Protein AF-A0A3D2J0V9-F1 (afdb_monomer_lite)

pLDDT: mean 83.04, std 17.43, range [39.59, 98.69]

Secondary structure (DSSP, 8-state):
-HHHHHHHHHHHHHHHHHHHHTTS--------------------PPPPPPPP------PPPPPPP---SPPPP---S-EEEEETTTTEEEEEESTTS----GGGGHHHHHHHHHHHS-TTPEEE--HHHHHHHHHTT-------TT-EEEHHHHHHT-

Radius of gyration: 31.82 Å; chains: 1; bounding box: 40×73×89 Å

Sequence (158 aa):
MSRRIVGIAMIAFAIIIVITSALFAFPSLATNAEVSTGIISPTPTPFATPAPFMAQPTTPPTPVLTPQGTPPTITASSAYLLDDDTDNVLVNINGEQPLPMASTTKIMTALIAIQTADLNMLVTVHQDAINEVIDNGGSSALLVKGDQIRLQDLLYGL

Foldseek 3Di:
DPPVVVVVVVVVVVVVVVVVVVVPPDDDPPDPDPDDDDDDPDDDDPDDDPDPPPPDPPDPPDDDDEADDDDDDDPDQWDWDADPVPRDTRDGRCPVPDDDPPCVVLVVVLVCCVVPHDQQAWDFDAVVNVCVCVVVVHDDPPDDGGDTDGNVVVSVVD

Structure (mmCIF, N/CA/C/O backbone):
data_AF-A0A3D2J0V9-F1
#
_entry.id   AF-A0A3D2J0V9-F1
#
loop_
_atom_site.group_PDB
_atom_site.id
_atom_site.type_symbol
_atom_site.label_atom_id
_atom_site.label_alt_id
_atom_site.label_comp_id
_atom_site.label_asym_id
_atom_site.label_entity_id
_atom_site.label_seq_id
_atom_site.pdbx_PDB_ins_code
_atom_site.Cartn_x
_atom_site.Cartn_y
_atom_site.Cartn_z
_atom_site.occupancy
_atom_site.B_iso_or_equiv
_atom_site.auth_seq_id
_atom_site.auth_comp_id
_atom_site.auth_asym_id
_atom_site.auth_atom_id
_atom_site.pdbx_PDB_model_num
ATOM 1 N N . MET A 1 1 ? 1.698 -29.590 46.665 1.00 57.41 1 MET A N 1
ATOM 2 C CA . MET A 1 1 ? 2.153 -29.230 45.299 1.00 57.41 1 MET A CA 1
ATOM 3 C C . MET A 1 1 ? 1.812 -30.284 44.229 1.00 57.41 1 MET A C 1
ATOM 5 O O . MET A 1 1 ? 1.722 -29.940 43.061 1.00 57.41 1 MET A O 1
ATOM 9 N N . SER A 1 2 ? 1.589 -31.552 44.593 1.00 60.25 2 SER A N 1
ATOM 10 C CA . SER A 1 2 ? 1.547 -32.709 43.677 1.00 60.25 2 SER A CA 1
ATOM 11 C C . SER A 1 2 ? 0.273 -32.880 42.832 1.00 60.25 2 SER A C 1
ATOM 13 O O . SER A 1 2 ? 0.346 -33.416 41.735 1.00 60.25 2 SER A O 1
ATOM 15 N N . ARG A 1 3 ? -0.895 -32.388 43.270 1.00 67.19 3 ARG A N 1
ATOM 16 C CA . ARG A 1 3 ? -2.168 -32.571 42.532 1.00 67.19 3 ARG A CA 1
ATOM 17 C C . ARG A 1 3 ? -2.296 -31.723 41.259 1.00 67.19 3 ARG A C 1
ATOM 19 O O . ARG A 1 3 ? -2.908 -32.160 40.293 1.00 67.19 3 ARG A O 1
ATOM 26 N N . ARG A 1 4 ? -1.708 -30.522 41.246 1.00 70.50 4 ARG A N 1
ATOM 27 C CA . ARG A 1 4 ? -1.762 -29.602 40.093 1.00 70.50 4 ARG A CA 1
ATOM 28 C C . ARG A 1 4 ? -0.841 -30.045 38.954 1.00 70.50 4 ARG A C 1
ATOM 30 O O . ARG A 1 4 ? -1.207 -29.921 37.794 1.00 70.50 4 ARG A O 1
ATOM 37 N N . ILE A 1 5 ? 0.308 -30.626 39.296 1.00 73.88 5 ILE A N 1
ATOM 38 C CA . ILE A 1 5 ? 1.288 -31.144 38.332 1.00 73.88 5 ILE A CA 1
ATOM 39 C C . ILE A 1 5 ? 0.733 -32.382 37.614 1.00 73.88 5 ILE A C 1
ATOM 41 O O . ILE A 1 5 ? 0.844 -32.483 36.397 1.00 73.88 5 ILE A O 1
ATOM 45 N N . VAL A 1 6 ? 0.047 -33.271 38.344 1.00 75.44 6 VAL A N 1
ATOM 46 C CA . VAL A 1 6 ? -0.621 -34.445 37.755 1.00 75.44 6 VAL A CA 1
ATOM 47 C C . VAL A 1 6 ? -1.744 -34.028 36.797 1.00 75.44 6 VAL A C 1
ATOM 49 O O . VAL A 1 6 ? -1.868 -34.604 35.722 1.00 75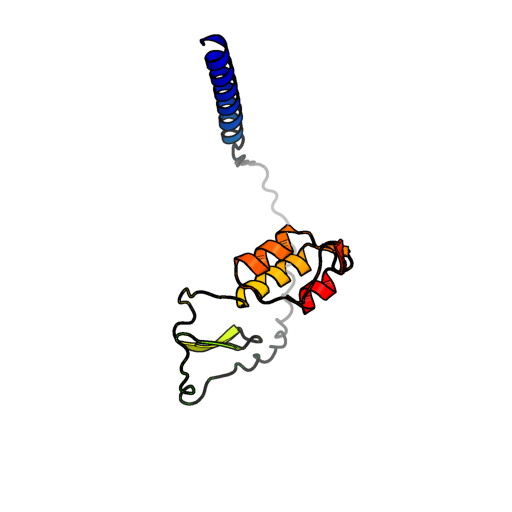.44 6 VAL A O 1
ATOM 52 N N . GLY A 1 7 ? -2.517 -32.987 37.133 1.00 78.81 7 GLY A N 1
ATOM 53 C CA . GLY A 1 7 ? -3.567 -32.467 36.248 1.00 78.81 7 GLY A CA 1
ATOM 54 C C . GLY A 1 7 ? -3.027 -31.912 34.925 1.00 78.81 7 GLY A C 1
ATOM 55 O O . GLY A 1 7 ? -3.551 -32.235 33.864 1.00 78.81 7 GLY A O 1
ATOM 56 N N . ILE A 1 8 ? -1.942 -31.133 34.974 1.00 81.06 8 ILE A N 1
ATOM 57 C CA . ILE A 1 8 ? -1.310 -30.560 33.773 1.00 81.06 8 ILE A CA 1
ATOM 58 C C . ILE A 1 8 ? -0.686 -31.661 32.901 1.00 81.06 8 ILE A C 1
ATOM 60 O O . ILE A 1 8 ? -0.835 -31.629 31.681 1.00 81.06 8 ILE A O 1
ATOM 64 N N . ALA A 1 9 ? -0.054 -32.668 33.512 1.00 80.38 9 ALA A N 1
ATOM 65 C CA . ALA A 1 9 ? 0.528 -33.796 32.786 1.00 80.38 9 ALA A CA 1
ATOM 66 C C . ALA A 1 9 ? -0.532 -34.628 32.038 1.00 80.38 9 ALA A C 1
ATOM 68 O O . ALA A 1 9 ? -0.312 -35.012 30.891 1.00 80.38 9 ALA A O 1
ATOM 69 N N . MET A 1 10 ? -1.704 -34.852 32.645 1.00 82.12 10 MET A N 1
ATOM 70 C CA . MET A 1 10 ? -2.808 -35.576 32.001 1.00 82.12 10 MET A CA 1
ATOM 71 C C . MET A 1 10 ? -3.402 -34.804 30.816 1.00 82.12 10 MET A C 1
ATOM 73 O O . MET A 1 10 ? -3.716 -35.402 29.789 1.00 82.12 10 MET A O 1
ATOM 77 N N . ILE A 1 11 ? -3.515 -33.476 30.931 1.00 85.12 11 ILE A N 1
ATOM 78 C CA . ILE A 1 11 ? -4.005 -32.619 29.841 1.00 85.12 11 ILE A CA 1
ATOM 79 C C . ILE A 1 11 ? -3.005 -32.607 28.677 1.00 85.12 11 ILE A C 1
ATOM 81 O O . ILE A 1 11 ? -3.406 -32.776 27.528 1.00 85.12 11 ILE A O 1
ATOM 85 N N . ALA A 1 12 ? -1.705 -32.485 28.962 1.00 83.44 12 ALA A N 1
ATOM 86 C CA . ALA A 1 12 ? -0.668 -32.546 27.933 1.00 83.44 12 ALA A CA 1
ATOM 87 C C . ALA A 1 12 ? -0.663 -33.901 27.201 1.00 83.44 12 ALA A C 1
ATOM 89 O O . ALA A 1 12 ? -0.571 -33.942 25.976 1.00 83.44 12 ALA A O 1
ATOM 90 N N . PHE A 1 13 ? -0.839 -35.007 27.932 1.00 85.50 13 PHE A N 1
ATOM 91 C CA . PHE A 1 13 ? -0.917 -36.346 27.347 1.00 85.50 13 PHE A CA 1
ATOM 92 C C . PHE A 1 13 ? -2.151 -36.528 26.447 1.00 85.50 13 PHE A C 1
ATOM 94 O O . PHE A 1 13 ? -2.042 -37.086 25.357 1.00 85.50 13 PHE A O 1
ATOM 101 N N . ALA A 1 14 ? -3.308 -35.991 26.848 1.00 82.75 14 ALA A N 1
ATOM 102 C CA . ALA A 1 14 ? -4.518 -36.014 26.025 1.00 82.75 14 ALA A CA 1
ATOM 103 C C . ALA A 1 14 ? -4.349 -35.218 24.718 1.00 82.75 14 ALA A C 1
ATOM 105 O O . ALA A 1 14 ? -4.755 -35.687 23.656 1.00 82.75 14 ALA A O 1
ATOM 106 N N . ILE A 1 15 ? -3.694 -34.053 24.771 1.00 83.06 15 ILE A N 1
ATOM 107 C CA . ILE A 1 15 ? -3.420 -33.228 23.584 1.00 83.06 15 ILE A CA 1
ATOM 108 C C . ILE A 1 15 ? -2.475 -33.958 22.615 1.00 83.06 15 ILE A C 1
ATOM 110 O O . ILE A 1 15 ? -2.709 -33.950 21.407 1.00 83.06 15 ILE A O 1
ATOM 114 N N . ILE A 1 16 ? -1.457 -34.657 23.127 1.00 80.88 16 ILE A N 1
ATOM 115 C CA . ILE A 1 16 ? -0.519 -35.441 22.303 1.00 80.88 16 ILE A CA 1
ATOM 116 C C . ILE A 1 16 ? -1.232 -36.602 21.584 1.00 80.88 16 ILE A C 1
ATOM 118 O O . ILE A 1 16 ? -0.969 -36.849 20.406 1.00 80.88 16 ILE A O 1
ATOM 122 N N . ILE A 1 17 ? -2.179 -37.283 22.240 1.00 79.38 17 ILE A N 1
ATOM 123 C CA . ILE A 1 17 ? -2.984 -38.353 21.616 1.00 79.38 17 ILE A CA 1
ATOM 124 C C . ILE A 1 17 ? -3.876 -37.804 20.490 1.00 79.38 17 ILE A C 1
ATOM 126 O O . ILE A 1 17 ? -3.989 -38.407 19.422 1.00 79.38 17 ILE A O 1
ATOM 130 N N . VAL A 1 18 ? -4.480 -36.630 20.687 1.00 76.94 18 VAL A N 1
ATOM 131 C CA . VAL A 1 18 ? -5.336 -36.007 19.665 1.00 76.94 18 VAL A CA 1
ATOM 132 C C . VAL A 1 18 ? -4.515 -35.579 18.442 1.00 76.94 18 VAL A C 1
ATOM 134 O O . VAL A 1 18 ? -4.915 -35.857 17.316 1.00 76.94 18 VAL A O 1
ATOM 137 N N . ILE A 1 19 ? -3.327 -35.000 18.638 1.00 71.69 19 ILE A N 1
ATOM 138 C CA . ILE A 1 19 ? -2.454 -34.572 17.530 1.00 71.69 19 ILE A CA 1
ATOM 139 C C . ILE A 1 19 ? -1.914 -35.776 16.739 1.00 71.69 19 ILE A C 1
ATOM 141 O O . ILE A 1 19 ? -1.832 -35.729 15.514 1.00 71.69 19 ILE A O 1
ATOM 145 N N . THR A 1 20 ? -1.585 -36.880 17.417 1.00 62.41 20 THR A N 1
ATOM 146 C CA . THR A 1 20 ? -1.048 -38.089 16.761 1.00 62.41 20 THR A CA 1
ATOM 147 C C . THR A 1 20 ? -2.099 -38.880 15.981 1.00 62.41 20 THR A C 1
ATOM 149 O O . THR A 1 20 ? -1.770 -39.468 14.952 1.00 62.41 20 THR A O 1
ATOM 152 N N . SER A 1 21 ? -3.368 -38.846 16.398 1.00 63.69 21 SER A N 1
ATOM 153 C CA . SER A 1 21 ? -4.464 -39.493 15.655 1.00 63.69 21 SER A CA 1
ATOM 154 C C . SER A 1 21 ? -4.851 -38.763 14.360 1.00 63.69 21 SER A C 1
ATOM 156 O O . SER A 1 21 ? -5.317 -39.405 13.421 1.00 63.69 21 SER A O 1
ATOM 158 N N . ALA A 1 22 ? -4.586 -37.455 14.255 1.00 58.12 22 ALA A N 1
ATOM 159 C CA . ALA A 1 22 ? -4.869 -36.671 13.050 1.00 58.12 22 ALA A CA 1
ATOM 160 C C . ALA A 1 22 ? -3.865 -36.896 11.898 1.00 58.12 22 ALA A C 1
ATOM 162 O O . ALA A 1 22 ? -4.170 -36.565 10.755 1.00 58.12 22 ALA A O 1
ATOM 163 N N . LEU A 1 23 ? -2.688 -37.481 12.163 1.00 56.81 23 LEU A N 1
ATOM 164 C CA . LEU A 1 23 ? -1.636 -37.679 11.153 1.00 56.81 23 LEU A CA 1
ATOM 165 C C . LEU A 1 23 ? -1.712 -39.027 10.407 1.00 56.81 23 LEU A C 1
ATOM 167 O O . LEU A 1 23 ? -0.992 -39.222 9.433 1.00 56.81 23 LEU A O 1
ATOM 171 N N . PHE A 1 24 ? -2.580 -39.951 10.837 1.00 53.41 24 PHE A N 1
ATOM 172 C CA . PHE A 1 24 ? -2.657 -41.322 10.301 1.00 53.41 24 PHE A CA 1
ATOM 173 C C . PHE A 1 24 ? -3.890 -41.609 9.422 1.00 53.41 24 PHE A C 1
ATOM 175 O O . PHE A 1 24 ? -4.092 -42.747 9.000 1.00 53.41 24 PHE A O 1
ATOM 182 N N . ALA A 1 25 ? -4.705 -40.600 9.102 1.00 48.66 25 ALA A N 1
ATOM 183 C CA . ALA A 1 25 ? -5.983 -40.775 8.407 1.00 48.66 25 ALA A CA 1
ATOM 184 C C . ALA A 1 25 ? -5.958 -40.367 6.920 1.00 48.66 25 ALA A C 1
ATOM 186 O O . ALA A 1 25 ? -6.874 -39.698 6.458 1.00 48.66 25 ALA A O 1
ATOM 187 N N . PHE A 1 26 ? -4.947 -40.788 6.153 1.00 55.19 26 PHE A N 1
ATOM 188 C CA . PHE A 1 26 ? -5.025 -40.778 4.683 1.00 55.19 26 PHE A CA 1
ATOM 189 C C . PHE A 1 26 ? -4.318 -41.999 4.070 1.00 55.19 26 PHE A C 1
ATOM 191 O O . PHE A 1 26 ? -3.163 -41.898 3.658 1.00 55.19 26 PHE A O 1
ATOM 198 N N . PRO A 1 27 ? -4.974 -43.168 3.964 1.00 49.53 27 PRO A N 1
ATOM 199 C CA . PRO A 1 27 ? -4.548 -44.180 3.013 1.00 49.53 27 PRO A CA 1
ATOM 200 C C . PRO A 1 27 ? -5.020 -43.774 1.610 1.00 49.53 27 PRO A C 1
ATOM 202 O O . PRO A 1 27 ? -6.214 -43.626 1.346 1.00 49.53 27 PRO A O 1
ATOM 205 N N . SER A 1 28 ? -4.059 -43.578 0.709 1.00 53.97 28 SER A N 1
ATOM 206 C CA . SER A 1 28 ? -4.272 -43.405 -0.724 1.00 53.97 28 SER A CA 1
ATOM 207 C C . SER A 1 28 ? -4.932 -44.653 -1.314 1.00 53.97 28 SER A C 1
ATOM 209 O O . SER A 1 28 ? -4.327 -45.719 -1.417 1.00 53.97 28 SER A O 1
ATOM 211 N N . LEU A 1 29 ? -6.192 -44.525 -1.730 1.00 45.56 29 LEU A N 1
ATOM 212 C CA . LEU A 1 29 ? -6.920 -45.592 -2.407 1.00 45.56 29 LEU A CA 1
ATOM 213 C C . LEU A 1 29 ? -6.668 -45.515 -3.920 1.00 45.56 29 LEU A C 1
ATOM 215 O O . LEU A 1 29 ? -7.532 -45.125 -4.698 1.00 45.56 29 LEU A O 1
ATOM 219 N N . ALA A 1 30 ? -5.452 -45.874 -4.333 1.00 49.66 30 ALA A N 1
ATOM 220 C CA . ALA A 1 30 ? -5.170 -46.251 -5.713 1.00 49.66 30 ALA A CA 1
ATOM 221 C C . ALA A 1 30 ? -5.446 -47.754 -5.852 1.00 49.66 30 ALA A C 1
ATOM 223 O O . ALA A 1 30 ? -4.557 -48.593 -5.712 1.00 49.66 30 ALA A O 1
ATOM 224 N N . THR A 1 31 ? -6.714 -48.111 -6.048 1.00 47.25 31 THR A N 1
ATOM 225 C CA . THR A 1 31 ? -7.104 -49.487 -6.361 1.00 47.25 31 THR A CA 1
ATOM 226 C C . THR A 1 31 ? -6.881 -49.726 -7.849 1.00 47.25 31 THR A C 1
ATOM 228 O O . THR A 1 31 ? -7.608 -49.204 -8.690 1.00 47.25 31 THR A O 1
ATOM 231 N N . ASN A 1 32 ? -5.866 -50.529 -8.167 1.00 56.22 32 ASN A N 1
ATOM 232 C CA . ASN A 1 32 ? -5.699 -51.136 -9.483 1.00 56.22 32 ASN A CA 1
ATOM 233 C C . ASN A 1 32 ? -6.849 -52.127 -9.705 1.00 56.22 32 ASN A C 1
ATOM 235 O O . ASN A 1 32 ? -6.827 -53.237 -9.175 1.00 56.22 32 ASN A O 1
ATOM 239 N N . ALA A 1 33 ? -7.870 -51.716 -10.453 1.00 47.16 33 ALA A N 1
ATOM 240 C CA . ALA A 1 33 ? -8.882 -52.623 -10.971 1.00 47.16 33 ALA A CA 1
ATOM 241 C C . ALA A 1 33 ? -8.485 -53.037 -12.394 1.00 47.16 33 ALA A C 1
ATOM 243 O O . ALA A 1 33 ? -8.890 -52.417 -13.374 1.00 47.16 33 ALA A O 1
ATOM 244 N N . GLU A 1 34 ? -7.684 -54.096 -12.502 1.00 47.75 34 GLU A N 1
ATOM 245 C CA . GLU A 1 34 ? -7.628 -54.884 -13.729 1.00 47.75 34 GLU A CA 1
ATOM 246 C C . GLU A 1 34 ? -8.903 -55.728 -13.803 1.00 47.75 34 GLU A C 1
ATOM 248 O O . GLU A 1 34 ? -9.048 -56.733 -13.108 1.00 47.75 34 GLU A O 1
ATOM 253 N N . VAL A 1 35 ? -9.853 -55.310 -14.639 1.00 45.31 35 VAL A N 1
ATOM 254 C CA . VAL A 1 35 ? -10.984 -56.153 -15.036 1.00 45.31 35 VAL A CA 1
ATOM 255 C C . VAL A 1 35 ? -10.792 -56.534 -16.495 1.00 45.31 35 VAL A C 1
ATOM 257 O O . VAL A 1 35 ? -11.096 -55.788 -17.421 1.00 45.31 35 VAL A O 1
ATOM 260 N N . SER A 1 36 ? -10.253 -57.737 -16.668 1.00 53.72 36 SER A N 1
ATOM 261 C CA . SER A 1 36 ? -10.347 -58.538 -17.882 1.00 53.72 36 SER A CA 1
ATOM 262 C C . SER A 1 36 ? -11.795 -58.997 -18.067 1.00 53.72 36 SER A C 1
ATOM 264 O O . SER A 1 36 ? -12.357 -59.578 -17.140 1.00 53.72 36 SER A O 1
ATOM 266 N N . THR A 1 37 ? -12.408 -58.729 -19.227 1.00 39.59 37 THR A N 1
ATOM 267 C CA . THR A 1 37 ? -13.357 -59.626 -19.929 1.00 39.59 37 THR A CA 1
ATOM 268 C C . THR A 1 37 ? -13.935 -58.974 -21.195 1.00 39.59 37 THR A C 1
ATOM 270 O O . THR A 1 37 ? -14.518 -57.898 -21.145 1.00 39.59 37 THR A O 1
ATOM 273 N N . GLY A 1 38 ? -13.847 -59.693 -22.322 1.00 43.91 38 GLY A N 1
ATOM 274 C CA . GLY A 1 38 ? -14.779 -59.565 -23.452 1.00 43.91 38 GLY A CA 1
ATOM 275 C C . GLY A 1 38 ? -14.311 -58.731 -24.648 1.00 43.91 38 GLY A C 1
ATOM 276 O O . GLY A 1 38 ? -14.671 -57.566 -24.780 1.00 43.91 38 GLY A O 1
ATOM 277 N N . ILE A 1 39 ? -13.588 -59.354 -25.585 1.00 43.84 39 ILE A N 1
ATOM 278 C CA . ILE A 1 39 ? -13.325 -58.774 -26.909 1.00 43.84 39 ILE A CA 1
ATOM 279 C C . ILE A 1 39 ? -14.608 -58.884 -27.747 1.00 43.84 39 ILE A C 1
ATOM 281 O O . ILE A 1 39 ? -14.883 -59.920 -28.346 1.00 43.84 39 ILE A O 1
ATOM 285 N N . ILE A 1 40 ? -15.393 -57.811 -27.790 1.00 48.44 40 ILE A N 1
ATOM 286 C CA . ILE A 1 40 ? -16.293 -57.528 -28.910 1.00 48.44 40 ILE A CA 1
ATOM 287 C C . ILE A 1 40 ? -15.553 -56.562 -29.836 1.00 48.44 40 ILE A C 1
ATOM 289 O O . ILE A 1 40 ? -15.237 -55.447 -29.438 1.00 48.44 40 ILE A O 1
ATOM 293 N N . SER A 1 41 ? -15.215 -56.986 -31.055 1.00 50.62 41 SER A N 1
ATOM 294 C CA . SER A 1 41 ? -14.698 -56.060 -32.070 1.00 50.62 41 SER A CA 1
ATOM 295 C C . SER A 1 41 ? -15.836 -55.130 -32.502 1.00 50.62 41 SER A C 1
ATOM 297 O O . SER A 1 41 ? -16.792 -55.618 -33.111 1.00 50.62 41 SER A O 1
ATOM 299 N N . PRO A 1 42 ? -15.787 -53.814 -32.216 1.00 58.19 42 PRO A N 1
ATOM 300 C CA . PRO A 1 42 ? -16.761 -52.893 -32.780 1.00 58.19 42 PRO A CA 1
ATOM 301 C C . PRO A 1 42 ? -16.567 -52.829 -34.301 1.00 58.19 42 PRO A C 1
ATOM 303 O O . PRO A 1 42 ? -15.441 -52.807 -34.800 1.00 58.19 42 PRO A O 1
ATOM 306 N N . THR A 1 43 ? -17.674 -52.798 -35.044 1.00 60.31 43 THR A N 1
ATOM 307 C CA . THR A 1 43 ? -17.655 -52.438 -36.470 1.00 60.31 43 THR A CA 1
ATOM 308 C C . THR A 1 43 ? -17.013 -51.053 -36.591 1.00 60.31 43 THR A C 1
ATOM 310 O O . THR A 1 43 ? -17.447 -50.157 -35.864 1.00 60.31 43 THR A O 1
ATOM 313 N N . PRO A 1 44 ? -15.987 -50.841 -37.439 1.00 62.88 44 PRO A N 1
ATOM 314 C CA . PRO A 1 44 ? -15.381 -49.526 -37.575 1.00 62.88 44 PRO A CA 1
ATOM 315 C C . PRO A 1 44 ? -16.431 -48.556 -38.118 1.00 62.88 44 PRO A C 1
ATOM 317 O O . PRO A 1 44 ? -16.824 -48.625 -39.282 1.00 62.88 44 PRO A O 1
ATOM 320 N N . THR A 1 45 ? -16.904 -47.658 -37.258 1.00 64.56 45 THR A N 1
ATOM 321 C CA . THR A 1 45 ? -17.646 -46.469 -37.672 1.00 64.56 45 THR A CA 1
ATOM 322 C C . THR A 1 45 ? -16.757 -45.710 -38.659 1.00 64.56 45 THR A C 1
ATOM 324 O O . THR A 1 45 ? -15.580 -45.505 -38.344 1.00 64.56 45 THR A O 1
ATOM 327 N N . PRO A 1 46 ? -17.249 -45.315 -39.848 1.00 66.88 46 PRO A N 1
ATOM 328 C CA . PRO A 1 46 ? -16.441 -44.542 -40.780 1.00 66.88 46 PRO A CA 1
ATOM 329 C C . PRO A 1 46 ? -15.910 -43.306 -40.053 1.00 66.88 46 PRO A C 1
ATOM 331 O O . PRO A 1 46 ? -16.680 -42.531 -39.485 1.00 66.88 46 PRO A O 1
ATOM 334 N N . PHE A 1 47 ? -14.584 -43.161 -40.028 1.00 61.66 47 PHE A N 1
ATOM 335 C CA . PHE A 1 47 ? -13.942 -41.954 -39.527 1.00 61.66 47 PHE A CA 1
ATOM 336 C C . PHE A 1 47 ? -14.509 -40.777 -40.318 1.00 61.66 47 PHE A C 1
ATOM 338 O O . PHE A 1 47 ? -14.438 -40.769 -41.549 1.00 61.66 47 PHE A O 1
ATOM 345 N N . ALA A 1 48 ? -15.093 -39.803 -39.618 1.00 64.94 48 ALA A N 1
ATOM 346 C CA . ALA A 1 48 ? -15.464 -38.546 -40.241 1.00 64.94 48 ALA A CA 1
ATOM 347 C C . ALA A 1 48 ? -14.217 -37.993 -40.939 1.00 64.94 48 ALA A C 1
ATOM 349 O O . ALA A 1 48 ? -13.161 -37.864 -40.316 1.00 64.94 48 ALA A O 1
ATOM 350 N N . THR A 1 49 ? -14.322 -37.717 -42.239 1.00 72.88 49 THR A N 1
ATOM 351 C CA . THR A 1 49 ? -13.282 -36.992 -42.967 1.00 72.88 49 THR A CA 1
ATOM 352 C C . THR A 1 49 ? -12.996 -35.713 -42.180 1.00 72.88 49 THR A C 1
ATOM 354 O O . THR A 1 49 ? -13.947 -34.958 -41.949 1.00 72.88 49 THR A O 1
ATOM 357 N N . PRO A 1 50 ? -11.756 -35.464 -41.711 1.00 67.31 50 PRO A N 1
ATOM 358 C CA . PRO A 1 50 ? -11.462 -34.213 -41.037 1.00 67.31 50 PRO A CA 1
ATOM 359 C C . PRO A 1 50 ? -11.819 -33.095 -42.010 1.00 67.31 50 PRO A C 1
ATOM 361 O O . PRO A 1 50 ? -11.338 -33.075 -43.147 1.00 67.31 50 PRO A O 1
ATOM 364 N N . ALA A 1 51 ? -12.716 -32.204 -41.585 1.00 70.19 51 ALA A N 1
ATOM 365 C CA . ALA A 1 51 ? -12.940 -30.962 -42.30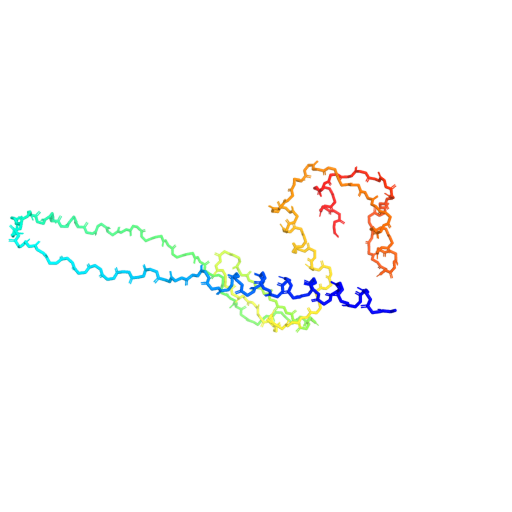3 1.00 70.19 51 ALA A CA 1
ATOM 366 C C . ALA A 1 51 ? -11.565 -30.313 -42.545 1.00 70.19 51 ALA A C 1
ATOM 368 O O . ALA A 1 51 ? -10.691 -30.434 -41.676 1.00 70.19 51 ALA A O 1
ATOM 369 N N . PRO A 1 52 ? -11.332 -29.671 -43.706 1.00 69.69 52 PRO A N 1
ATOM 370 C CA . PRO A 1 52 ? -10.084 -28.956 -43.926 1.00 69.69 52 PRO A CA 1
ATOM 371 C C . PRO A 1 52 ? -9.852 -28.055 -42.718 1.00 69.69 52 PRO A C 1
ATOM 373 O O . PRO A 1 52 ? -10.779 -27.371 -42.284 1.00 69.69 52 PRO A O 1
ATOM 376 N N . PHE A 1 53 ? -8.648 -28.117 -42.146 1.00 63.72 53 PHE A N 1
ATOM 377 C CA . PHE A 1 53 ? -8.238 -27.248 -41.051 1.00 63.72 53 PHE A CA 1
ATOM 378 C C . PHE A 1 53 ? -8.375 -25.818 -41.580 1.00 63.72 53 PHE A C 1
ATOM 380 O O . PHE A 1 53 ? -7.507 -25.329 -42.302 1.00 63.72 53 PHE A O 1
ATOM 387 N N . MET A 1 54 ? -9.525 -25.180 -41.347 1.00 69.06 54 MET A N 1
ATOM 388 C CA . MET A 1 54 ? -9.693 -23.778 -41.683 1.00 69.06 54 MET A CA 1
ATOM 389 C C . MET A 1 54 ? -8.669 -23.078 -40.808 1.00 69.06 54 MET A C 1
ATOM 391 O O . MET A 1 54 ? -8.733 -23.208 -39.586 1.00 69.06 54 MET A O 1
ATOM 395 N N . ALA A 1 55 ? -7.670 -22.450 -41.431 1.00 63.97 55 ALA A N 1
ATOM 396 C CA . ALA A 1 55 ? -6.654 -21.705 -40.711 1.00 63.97 55 ALA A CA 1
ATOM 397 C C . ALA A 1 55 ? -7.380 -20.780 -39.732 1.00 63.97 55 ALA A C 1
ATOM 399 O O . ALA A 1 55 ? -8.142 -19.905 -40.148 1.00 63.97 55 ALA A O 1
ATOM 400 N N . GLN A 1 56 ? -7.221 -21.046 -38.435 1.00 59.53 56 GLN A N 1
ATOM 401 C CA . GLN A 1 56 ? -7.787 -20.194 -37.407 1.00 59.53 56 GLN A CA 1
ATOM 402 C C . GLN A 1 56 ? -7.220 -18.792 -37.653 1.00 59.53 56 GLN A C 1
ATOM 404 O O . GLN A 1 56 ? -6.009 -18.689 -37.872 1.00 59.53 56 GLN A O 1
ATOM 409 N N . PRO A 1 57 ? -8.048 -17.732 -37.693 1.00 61.06 57 PRO A N 1
ATOM 410 C CA . PRO A 1 57 ? -7.539 -16.382 -37.867 1.00 61.06 57 PRO A CA 1
ATOM 411 C C . PRO A 1 57 ? -6.477 -16.140 -36.796 1.00 61.06 57 PRO A C 1
ATOM 413 O O . PRO A 1 57 ? -6.768 -16.149 -35.601 1.00 61.06 57 PRO A O 1
ATOM 416 N N . THR A 1 58 ? -5.225 -16.005 -37.231 1.00 60.19 58 THR A N 1
ATOM 417 C CA . THR A 1 58 ? -4.112 -15.673 -36.354 1.00 60.19 58 THR A CA 1
ATOM 418 C C . THR A 1 58 ? -4.361 -14.252 -35.886 1.00 60.19 58 THR A C 1
ATOM 420 O O . THR A 1 58 ? -4.273 -13.316 -36.685 1.00 60.19 58 THR A O 1
ATOM 423 N N . THR A 1 59 ? -4.727 -14.079 -34.620 1.00 61.38 59 THR A N 1
ATOM 424 C CA . THR A 1 59 ? -4.713 -12.756 -33.998 1.00 61.38 59 THR A CA 1
ATOM 425 C C . THR A 1 59 ? -3.314 -12.171 -34.200 1.00 61.38 59 THR A C 1
ATOM 427 O O . THR A 1 59 ? -2.338 -12.878 -33.925 1.00 61.38 59 THR A O 1
ATOM 430 N N . PRO A 1 60 ? -3.180 -10.938 -34.725 1.00 72.44 60 PRO A N 1
ATOM 431 C CA . PRO A 1 60 ? -1.882 -10.281 -34.804 1.00 72.44 60 PRO A CA 1
ATOM 432 C C . PRO A 1 60 ? -1.197 -10.323 -33.431 1.00 72.44 60 PRO A C 1
ATOM 434 O O . PRO A 1 60 ? -1.895 -10.176 -32.424 1.00 72.44 60 PRO A O 1
ATOM 437 N N . PRO A 1 61 ? 0.127 -10.549 -33.360 1.00 76.81 61 PRO A N 1
ATOM 438 C CA . PRO A 1 61 ? 0.826 -10.492 -32.086 1.00 76.81 61 PRO A CA 1
ATOM 439 C C . PRO A 1 61 ? 0.640 -9.098 -31.478 1.00 76.81 61 PRO A C 1
ATOM 441 O O . PRO A 1 61 ? 0.783 -8.093 -32.181 1.00 76.81 61 PRO A O 1
ATOM 444 N N . THR A 1 62 ? 0.314 -9.041 -30.187 1.00 79.69 62 THR A N 1
ATOM 445 C CA . THR A 1 62 ? 0.302 -7.784 -29.432 1.00 79.69 62 THR A CA 1
ATOM 446 C C . THR A 1 62 ? 1.687 -7.141 -29.554 1.00 79.69 62 THR A C 1
ATOM 448 O O . THR A 1 62 ? 2.687 -7.830 -29.325 1.00 79.69 62 THR A O 1
ATOM 451 N N . PRO A 1 63 ? 1.793 -5.867 -29.974 1.00 85.19 63 PRO A N 1
ATOM 452 C CA . PRO A 1 63 ? 3.083 -5.196 -30.050 1.00 85.19 63 PRO A CA 1
ATOM 453 C C . PRO A 1 63 ? 3.685 -5.095 -28.645 1.00 85.19 63 PRO A C 1
ATOM 455 O O . PRO A 1 63 ? 3.035 -4.596 -27.736 1.00 85.19 63 PRO A O 1
ATOM 458 N N . VAL A 1 64 ? 4.921 -5.565 -28.481 1.00 88.31 64 VAL A N 1
ATOM 459 C CA . VAL A 1 64 ? 5.653 -5.513 -27.207 1.00 88.31 64 VAL A CA 1
ATOM 460 C C . VAL A 1 64 ? 6.523 -4.263 -27.179 1.00 88.31 64 VAL A C 1
ATOM 462 O O . VAL A 1 64 ? 7.296 -4.022 -28.117 1.00 88.31 64 VAL A O 1
ATOM 465 N N . LEU A 1 65 ? 6.444 -3.477 -26.102 1.00 90.38 65 LEU A N 1
ATOM 466 C CA . LEU A 1 65 ? 7.333 -2.335 -25.925 1.00 90.38 65 LEU A CA 1
ATOM 467 C C . LEU A 1 65 ? 8.784 -2.817 -25.837 1.00 90.38 65 LEU A C 1
ATOM 469 O O . LEU A 1 65 ? 9.148 -3.597 -24.964 1.00 90.38 65 LEU A O 1
ATOM 473 N N . THR A 1 66 ? 9.631 -2.353 -26.756 1.00 88.25 66 THR A N 1
ATOM 474 C CA . THR A 1 66 ? 11.062 -2.685 -26.770 1.00 88.25 66 THR A CA 1
ATOM 475 C C . THR A 1 66 ? 11.861 -1.467 -26.309 1.00 88.25 66 THR A C 1
ATOM 477 O O . THR A 1 66 ? 11.840 -0.453 -27.014 1.00 88.25 66 THR A O 1
ATOM 480 N N . PRO A 1 67 ? 12.583 -1.533 -25.175 1.00 87.06 67 PRO A N 1
ATOM 481 C CA . PRO A 1 67 ? 13.431 -0.434 -24.721 1.00 87.06 67 PRO A CA 1
ATOM 482 C C . PRO A 1 67 ? 14.459 -0.057 -25.794 1.00 87.06 67 PRO A C 1
ATOM 484 O O . PRO A 1 67 ? 15.124 -0.927 -26.354 1.00 87.06 67 PRO A O 1
ATOM 487 N N . GLN A 1 68 ? 14.593 1.236 -26.088 1.00 88.62 68 GLN A N 1
ATOM 488 C CA . GLN A 1 68 ? 15.592 1.762 -27.020 1.00 88.62 68 GLN A CA 1
ATOM 489 C C . GLN A 1 68 ? 16.510 2.748 -26.299 1.00 88.62 68 GLN A C 1
ATOM 491 O O . GLN A 1 68 ? 16.045 3.613 -25.559 1.00 88.62 68 GLN A O 1
ATOM 496 N N . GLY A 1 69 ? 17.814 2.649 -26.562 1.00 87.06 69 GLY A N 1
ATOM 497 C CA . GLY A 1 69 ? 18.825 3.502 -25.939 1.00 87.06 69 GLY A CA 1
ATOM 498 C C . GLY A 1 69 ? 19.193 3.084 -24.512 1.00 87.06 69 GLY A C 1
ATOM 499 O O . GLY A 1 69 ? 18.937 1.962 -24.080 1.00 87.06 69 GLY A O 1
ATOM 500 N N . THR A 1 70 ? 19.848 3.995 -23.794 1.00 84.50 70 THR A N 1
ATOM 501 C CA . THR A 1 70 ? 20.277 3.781 -22.406 1.00 84.50 70 THR A CA 1
ATOM 502 C C . THR A 1 70 ? 19.186 4.268 -21.447 1.00 84.50 70 THR A C 1
ATOM 504 O O . THR A 1 70 ? 18.700 5.387 -21.636 1.00 84.50 70 THR A O 1
ATOM 507 N N . PRO A 1 71 ? 18.816 3.494 -20.408 1.00 82.56 71 PRO A N 1
ATOM 508 C CA . PRO A 1 71 ? 17.898 3.956 -19.370 1.00 82.56 71 PRO A CA 1
ATOM 509 C C . PRO A 1 71 ? 18.367 5.271 -18.725 1.00 82.56 71 PRO A C 1
ATOM 511 O O . PRO A 1 71 ? 19.576 5.507 -18.628 1.00 82.56 71 PRO A O 1
ATOM 514 N N . PRO A 1 72 ? 17.442 6.129 -18.258 1.00 84.94 72 PRO A N 1
ATOM 515 C CA . PRO A 1 72 ? 17.813 7.356 -17.568 1.00 84.94 72 PRO A CA 1
ATOM 516 C C . PRO A 1 72 ? 18.595 7.042 -16.291 1.00 84.94 72 PRO A C 1
ATOM 518 O O . PRO A 1 72 ? 18.276 6.103 -15.559 1.00 84.94 72 PRO A O 1
ATOM 521 N N . THR A 1 73 ? 19.602 7.862 -15.995 1.00 90.81 73 THR A N 1
ATOM 522 C CA . THR A 1 73 ? 20.310 7.776 -14.718 1.00 90.81 73 THR A CA 1
ATOM 523 C C . THR A 1 73 ? 19.369 8.185 -13.591 1.00 90.81 73 THR A C 1
ATOM 525 O O . THR A 1 73 ? 18.846 9.299 -13.584 1.00 90.81 73 THR A O 1
ATOM 528 N N . ILE A 1 74 ? 19.189 7.296 -12.620 1.00 94.50 74 ILE A N 1
ATOM 529 C CA . ILE A 1 74 ? 18.395 7.532 -11.413 1.00 94.50 74 ILE A CA 1
ATOM 530 C C . ILE A 1 74 ? 19.283 7.458 -10.171 1.00 94.50 74 ILE A C 1
ATOM 532 O O . ILE A 1 74 ? 20.355 6.859 -10.190 1.00 94.50 74 ILE A O 1
ATOM 536 N N . THR A 1 75 ? 18.825 8.062 -9.077 1.00 96.50 75 THR A N 1
ATOM 537 C CA . THR A 1 75 ? 19.510 8.031 -7.773 1.00 96.50 75 THR A CA 1
ATOM 538 C C . THR A 1 75 ? 19.008 6.914 -6.856 1.00 96.50 75 THR A C 1
ATOM 540 O O . THR A 1 75 ? 19.564 6.716 -5.777 1.00 96.50 75 THR A O 1
ATOM 543 N N . ALA A 1 76 ? 17.954 6.195 -7.257 1.00 94.88 76 ALA A N 1
ATOM 544 C CA . ALA A 1 76 ? 17.379 5.106 -6.477 1.00 94.88 76 ALA A CA 1
ATOM 545 C C . ALA A 1 76 ? 18.305 3.880 -6.457 1.00 94.88 76 ALA A C 1
ATOM 547 O O . ALA A 1 76 ? 18.961 3.569 -7.450 1.00 94.88 76 ALA A O 1
ATOM 548 N N . SER A 1 77 ? 18.327 3.159 -5.333 1.00 94.75 77 SER A N 1
ATOM 549 C CA . SER A 1 77 ? 19.111 1.923 -5.188 1.00 94.75 77 SER A CA 1
ATOM 550 C C . SER A 1 77 ? 18.554 0.756 -6.013 1.00 94.75 77 SER A C 1
ATOM 552 O O . SER A 1 77 ? 19.329 -0.093 -6.457 1.00 94.75 77 SER A O 1
ATOM 554 N N . SER A 1 78 ? 17.234 0.751 -6.232 1.00 95.62 78 SER A N 1
ATOM 555 C CA . SER A 1 78 ? 16.524 -0.207 -7.081 1.00 95.62 78 SER A CA 1
ATOM 556 C C . SER A 1 78 ? 15.405 0.476 -7.868 1.00 95.62 78 SER A C 1
ATOM 558 O O . SER A 1 78 ? 14.808 1.444 -7.393 1.00 95.62 78 SER A O 1
ATOM 560 N N . ALA A 1 79 ? 15.109 -0.047 -9.057 1.00 94.94 79 ALA A N 1
ATOM 561 C CA . ALA A 1 79 ? 13.969 0.328 -9.887 1.00 94.94 79 ALA A CA 1
ATOM 562 C C . ALA A 1 79 ? 13.544 -0.835 -10.791 1.00 94.94 79 ALA A C 1
ATOM 564 O O . ALA A 1 79 ? 14.378 -1.612 -11.260 1.00 94.94 79 ALA A O 1
ATOM 565 N N . TYR A 1 80 ? 12.248 -0.913 -11.071 1.00 94.69 80 TYR A N 1
ATOM 566 C CA . TYR A 1 80 ? 11.668 -1.897 -11.975 1.00 94.69 80 TYR A CA 1
ATOM 567 C C . TYR A 1 80 ? 10.561 -1.232 -12.789 1.00 94.69 80 TYR A C 1
ATOM 569 O O . TYR A 1 80 ? 9.723 -0.530 -12.223 1.00 94.69 80 TYR A O 1
ATOM 577 N N . LEU A 1 81 ? 10.580 -1.420 -14.105 1.00 94.62 81 LEU A N 1
ATOM 578 C CA . LEU A 1 81 ? 9.548 -0.927 -15.012 1.00 94.62 81 LEU A CA 1
ATOM 579 C C . LEU A 1 81 ? 9.050 -2.093 -15.857 1.00 94.62 81 LEU A C 1
ATOM 581 O O . LEU A 1 81 ? 9.838 -2.707 -16.577 1.00 94.62 81 LEU A O 1
ATOM 585 N N . LEU A 1 82 ? 7.753 -2.358 -15.760 1.00 94.56 82 LEU A N 1
ATOM 586 C CA . LEU A 1 82 ? 7.049 -3.440 -16.435 1.00 94.56 82 LEU A CA 1
ATOM 587 C C . LEU A 1 82 ? 6.044 -2.848 -17.427 1.00 94.56 82 LEU A C 1
ATOM 589 O O . LEU A 1 82 ? 5.365 -1.872 -17.110 1.00 94.56 82 LEU A O 1
ATOM 593 N N . ASP A 1 83 ? 5.965 -3.441 -18.610 1.00 95.12 83 ASP A N 1
ATOM 594 C CA . ASP A 1 83 ? 4.829 -3.300 -19.513 1.00 95.12 83 ASP A CA 1
ATOM 595 C C . ASP A 1 83 ? 3.704 -4.230 -19.033 1.00 95.12 83 ASP A C 1
ATOM 597 O O . ASP A 1 83 ? 3.828 -5.445 -19.169 1.00 95.12 83 ASP A O 1
ATOM 601 N N . ASP A 1 84 ? 2.650 -3.667 -18.437 1.00 94.19 84 ASP A N 1
ATOM 602 C CA . ASP A 1 84 ? 1.529 -4.415 -17.835 1.00 94.19 84 ASP A CA 1
ATOM 603 C C . ASP A 1 84 ? 0.702 -5.191 -18.877 1.00 94.19 84 ASP A C 1
ATOM 605 O O . ASP A 1 84 ? 0.096 -6.209 -18.557 1.00 94.19 84 ASP A O 1
ATOM 609 N N . ASP A 1 85 ? 0.714 -4.763 -20.147 1.00 92.56 85 ASP A N 1
ATOM 610 C CA . ASP A 1 85 ? -0.032 -5.442 -21.213 1.00 92.56 85 ASP A CA 1
ATOM 611 C C . ASP A 1 85 ? 0.660 -6.737 -21.672 1.00 92.56 85 ASP A C 1
ATOM 613 O O . ASP A 1 85 ? 0.007 -7.665 -22.160 1.00 92.56 85 ASP A O 1
ATOM 617 N N . THR A 1 86 ? 1.994 -6.799 -21.571 1.00 93.94 86 THR A N 1
ATOM 618 C CA . THR A 1 86 ? 2.797 -7.900 -22.133 1.00 93.94 86 THR A CA 1
ATOM 619 C C . THR A 1 86 ? 3.720 -8.582 -21.129 1.00 93.94 86 THR A C 1
ATOM 621 O O . THR A 1 86 ? 4.520 -9.426 -21.534 1.00 93.94 86 THR A O 1
ATOM 624 N N . ASP A 1 87 ? 3.690 -8.167 -19.864 1.00 91.62 87 ASP A N 1
ATOM 625 C CA . ASP A 1 87 ? 4.644 -8.537 -18.812 1.00 91.62 87 ASP A CA 1
ATOM 626 C C . ASP A 1 87 ? 6.122 -8.330 -19.210 1.00 91.62 87 ASP A C 1
ATOM 628 O O . ASP A 1 87 ? 7.031 -8.986 -18.692 1.00 91.62 87 ASP A O 1
ATOM 632 N N . ASN A 1 88 ? 6.402 -7.420 -20.154 1.00 94.19 88 ASN A N 1
ATOM 633 C CA . ASN A 1 88 ? 7.770 -7.215 -20.624 1.00 94.19 88 ASN A CA 1
ATOM 634 C C . ASN A 1 88 ? 8.513 -6.249 -19.706 1.00 94.19 88 ASN A C 1
ATOM 636 O O . ASN A 1 88 ? 8.076 -5.124 -19.464 1.00 94.19 88 ASN A O 1
ATOM 640 N N . VAL A 1 89 ? 9.681 -6.660 -19.224 1.00 93.62 89 VAL A N 1
ATOM 641 C CA . VAL A 1 89 ? 10.499 -5.830 -18.340 1.00 93.62 89 VAL A CA 1
ATOM 642 C C . VAL A 1 89 ? 11.279 -4.819 -19.170 1.00 93.62 89 VAL A C 1
ATOM 644 O O . VAL A 1 89 ? 12.171 -5.173 -19.941 1.00 93.62 89 VAL A O 1
ATOM 647 N N . LEU A 1 90 ? 10.965 -3.539 -18.988 1.00 93.44 90 LEU A N 1
ATOM 648 C CA . LEU A 1 90 ? 11.575 -2.439 -19.730 1.00 93.44 90 LEU A CA 1
ATOM 649 C C . LEU A 1 90 ? 12.833 -1.899 -19.045 1.00 93.44 90 LEU A C 1
ATOM 651 O O . LEU A 1 90 ? 13.781 -1.484 -19.711 1.00 93.44 90 LEU A O 1
ATOM 655 N N . VAL A 1 91 ? 12.843 -1.900 -17.710 1.00 93.38 91 VAL A N 1
ATOM 656 C CA . VAL A 1 91 ? 13.992 -1.511 -16.883 1.00 93.38 91 VAL A CA 1
ATOM 657 C C . VAL A 1 91 ? 14.057 -2.435 -15.676 1.00 93.38 91 VAL A C 1
ATOM 659 O O . VAL A 1 91 ? 13.054 -2.640 -14.999 1.00 93.38 91 VAL A O 1
ATOM 662 N N . ASN A 1 92 ? 15.251 -2.941 -15.371 1.00 93.44 92 ASN A N 1
ATOM 663 C CA . ASN A 1 92 ? 15.521 -3.677 -14.142 1.00 93.44 92 ASN A CA 1
ATOM 664 C C . ASN A 1 92 ? 16.861 -3.230 -13.552 1.00 93.44 92 ASN A C 1
ATOM 666 O O . ASN A 1 92 ? 17.923 -3.490 -14.116 1.00 93.44 92 ASN A O 1
ATOM 670 N N . ILE A 1 93 ? 16.797 -2.547 -12.414 1.00 93.56 93 ILE A N 1
ATOM 671 C CA . ILE A 1 93 ? 17.944 -2.137 -11.609 1.00 93.56 93 ILE A CA 1
ATOM 672 C C . ILE A 1 93 ? 17.705 -2.731 -10.226 1.00 93.56 93 ILE A C 1
ATOM 674 O O . ILE A 1 93 ? 16.896 -2.200 -9.472 1.00 93.56 93 ILE A O 1
ATOM 678 N N . ASN A 1 94 ? 18.366 -3.845 -9.898 1.00 95.25 94 ASN A N 1
ATOM 679 C CA . ASN A 1 94 ? 18.212 -4.537 -8.609 1.00 95.25 94 ASN A CA 1
ATOM 680 C C . ASN A 1 94 ? 16.736 -4.772 -8.207 1.00 95.25 94 ASN A C 1
ATOM 682 O O . ASN A 1 94 ? 16.397 -4.665 -7.027 1.00 95.25 94 ASN A O 1
ATOM 686 N N . GLY A 1 95 ? 15.842 -5.029 -9.170 1.00 94.31 95 GLY A N 1
ATOM 687 C CA . GLY A 1 95 ? 14.395 -5.036 -8.925 1.00 94.31 95 GLY A CA 1
ATOM 688 C C . GLY A 1 95 ? 13.907 -6.167 -8.021 1.00 94.31 95 GLY A C 1
ATOM 689 O O . GLY A 1 95 ? 12.939 -5.994 -7.295 1.00 94.31 95 GLY A O 1
ATOM 690 N N . GLU A 1 96 ? 14.632 -7.284 -8.002 1.00 95.50 96 GLU A N 1
ATOM 691 C CA . GLU A 1 96 ? 14.337 -8.446 -7.151 1.00 95.50 96 GLU A CA 1
ATOM 692 C C . GLU A 1 96 ? 15.050 -8.386 -5.788 1.00 95.50 96 GLU A C 1
ATOM 694 O O . GLU A 1 96 ? 14.992 -9.328 -4.998 1.00 95.50 96 GLU A O 1
ATOM 699 N N . GLN A 1 97 ? 15.789 -7.307 -5.505 1.00 96.81 97 GLN A N 1
ATOM 700 C CA . GLN A 1 97 ? 16.494 -7.160 -4.236 1.00 96.81 97 GLN A CA 1
ATOM 701 C C . GLN A 1 97 ? 15.497 -6.832 -3.111 1.00 96.81 97 GLN A C 1
ATOM 703 O O . GLN A 1 97 ? 14.803 -5.818 -3.196 1.00 96.81 97 GLN A O 1
ATOM 708 N N . PRO A 1 98 ? 15.466 -7.603 -2.006 1.00 96.56 98 PRO A N 1
ATOM 709 C CA . PRO A 1 98 ? 14.632 -7.265 -0.859 1.00 96.56 98 PRO A CA 1
ATOM 710 C C . PRO A 1 98 ? 15.067 -5.939 -0.224 1.00 96.56 98 PRO A C 1
ATOM 712 O O . PRO A 1 98 ? 16.229 -5.776 0.160 1.00 96.56 98 PRO A O 1
ATOM 715 N N . LEU A 1 99 ? 14.125 -5.005 -0.082 1.00 96.88 99 LEU A N 1
ATOM 716 C CA . LEU A 1 99 ? 14.339 -3.684 0.510 1.00 96.88 99 LEU A CA 1
ATOM 717 C C . LEU A 1 99 ? 13.189 -3.315 1.463 1.00 96.88 99 LEU A C 1
ATOM 719 O O . LEU A 1 99 ? 12.067 -3.797 1.292 1.00 96.88 99 LEU A O 1
ATOM 723 N N . PRO A 1 100 ? 13.426 -2.440 2.459 1.00 96.75 100 PRO A N 1
ATOM 724 C CA . PRO A 1 100 ? 12.352 -1.882 3.2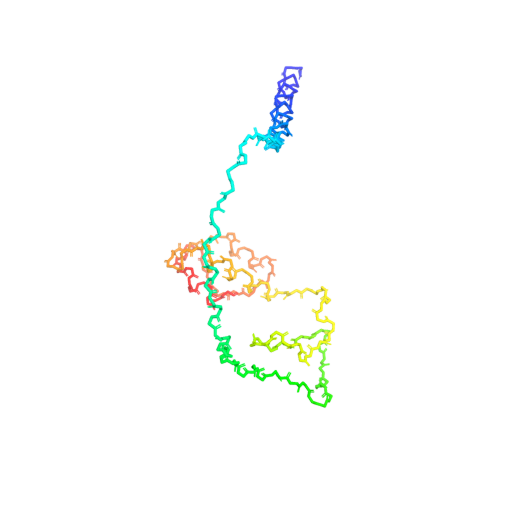71 1.00 96.75 100 PRO A CA 1
ATOM 725 C C . PRO A 1 100 ? 11.332 -1.135 2.402 1.00 96.75 100 PRO A C 1
ATOM 727 O O . PRO A 1 100 ? 11.671 -0.175 1.716 1.00 96.75 100 PRO A O 1
ATOM 730 N N . MET A 1 101 ? 10.073 -1.567 2.455 1.00 95.75 101 MET A N 1
ATOM 731 C CA . MET A 1 101 ? 9.000 -1.051 1.595 1.00 95.75 101 MET A CA 1
ATOM 732 C C . MET A 1 101 ? 8.369 0.252 2.114 1.00 95.75 101 MET A C 1
ATOM 734 O O . MET A 1 101 ? 7.750 1.003 1.362 1.00 95.75 101 MET A O 1
ATOM 738 N N . ALA A 1 102 ? 8.517 0.544 3.411 1.00 94.56 102 ALA A N 1
ATOM 739 C CA . ALA A 1 102 ? 7.816 1.645 4.072 1.00 94.56 102 ALA A CA 1
ATOM 740 C C . ALA A 1 102 ? 6.308 1.631 3.720 1.00 94.56 102 ALA A C 1
ATOM 742 O O . ALA A 1 102 ? 5.662 0.579 3.779 1.00 94.56 102 ALA A O 1
ATOM 743 N N . SER A 1 103 ? 5.732 2.777 3.346 1.00 96.50 103 SER A N 1
ATOM 744 C CA . SER A 1 103 ? 4.298 2.901 3.062 1.00 96.50 103 SER A CA 1
ATOM 745 C C . SER A 1 103 ? 3.812 2.155 1.815 1.00 96.50 103 SER A C 1
ATOM 747 O O . SER A 1 103 ? 2.605 1.967 1.712 1.00 96.50 103 SER A O 1
ATOM 749 N N . THR A 1 104 ? 4.668 1.649 0.914 1.00 97.00 104 THR A N 1
ATOM 750 C CA . THR A 1 104 ? 4.176 0.823 -0.213 1.00 97.00 104 THR A CA 1
ATOM 751 C C . THR A 1 104 ? 3.585 -0.512 0.252 1.00 97.00 104 THR A C 1
ATOM 753 O O . THR A 1 104 ? 2.756 -1.089 -0.445 1.00 97.00 104 THR A O 1
ATOM 756 N N . THR A 1 105 ? 3.882 -0.935 1.489 1.00 97.00 105 THR A N 1
ATOM 757 C CA . THR A 1 105 ? 3.190 -2.034 2.191 1.00 97.00 105 THR A CA 1
ATOM 758 C C . THR A 1 105 ? 1.663 -1.900 2.128 1.00 97.00 105 THR A C 1
ATOM 760 O O . THR A 1 105 ? 0.951 -2.900 2.026 1.00 97.00 105 THR A O 1
ATOM 763 N N . LYS A 1 106 ? 1.147 -0.662 2.134 1.00 97.88 106 LYS A N 1
ATOM 764 C CA . LYS A 1 106 ? -0.291 -0.367 2.106 1.00 97.88 106 LYS A CA 1
ATOM 765 C C . LYS A 1 106 ? -0.989 -0.839 0.827 1.00 97.88 106 LYS A C 1
ATOM 767 O O . LYS A 1 106 ? -2.195 -1.051 0.875 1.00 97.88 106 LYS A O 1
ATOM 772 N N . ILE A 1 107 ? -0.260 -1.082 -0.270 1.00 98.50 107 ILE A N 1
ATOM 773 C CA . ILE A 1 107 ? -0.822 -1.683 -1.493 1.00 98.50 107 ILE A CA 1
ATOM 774 C C . ILE A 1 107 ? -1.411 -3.065 -1.175 1.00 98.50 107 ILE A C 1
ATOM 776 O O . ILE A 1 107 ? -2.552 -3.348 -1.538 1.00 98.50 107 ILE A O 1
ATOM 780 N N . MET A 1 108 ? -0.680 -3.903 -0.428 1.00 98.50 108 MET A N 1
ATOM 781 C CA . MET A 1 108 ? -1.174 -5.226 -0.032 1.00 98.50 108 MET A CA 1
ATOM 782 C C . MET A 1 108 ? -2.310 -5.123 0.991 1.00 98.50 108 MET A C 1
ATOM 784 O O . MET A 1 108 ? -3.291 -5.857 0.894 1.00 98.50 108 MET A O 1
ATOM 788 N N . THR A 1 109 ? -2.218 -4.191 1.946 1.00 98.25 109 THR A N 1
ATOM 789 C CA . THR A 1 109 ? -3.303 -3.930 2.906 1.00 98.25 109 THR A CA 1
ATOM 790 C C . THR A 1 109 ? -4.605 -3.570 2.191 1.00 98.25 109 THR A C 1
ATOM 792 O O . THR A 1 109 ? -5.647 -4.151 2.492 1.00 98.25 109 THR A O 1
ATOM 795 N N . ALA A 1 110 ? -4.545 -2.656 1.218 1.00 98.62 110 ALA A N 1
ATOM 796 C CA . ALA A 1 110 ? -5.699 -2.254 0.426 1.00 98.62 110 ALA A CA 1
ATOM 797 C C . ALA A 1 110 ? -6.253 -3.422 -0.398 1.00 98.62 110 ALA A C 1
ATOM 799 O O . ALA A 1 110 ? -7.459 -3.658 -0.374 1.00 98.62 110 ALA A O 1
ATOM 800 N N . LEU A 1 111 ? -5.387 -4.195 -1.063 1.00 98.69 111 LEU A N 1
ATOM 801 C CA . LEU A 1 111 ? -5.801 -5.360 -1.846 1.00 98.69 111 LEU A CA 1
ATOM 802 C C . LEU A 1 111 ? -6.570 -6.377 -0.991 1.00 98.69 111 LEU A C 1
ATOM 804 O O . LEU A 1 111 ? -7.668 -6.785 -1.367 1.00 98.69 111 LEU A O 1
ATOM 808 N N . ILE A 1 112 ? -6.028 -6.747 0.175 1.00 98.69 112 ILE A N 1
ATOM 809 C CA . ILE A 1 112 ? -6.680 -7.697 1.086 1.00 98.69 112 ILE A CA 1
ATOM 810 C C . ILE A 1 112 ? -8.021 -7.140 1.568 1.00 98.69 112 ILE A C 1
ATOM 812 O O . ILE A 1 112 ? -9.020 -7.857 1.539 1.00 98.69 112 ILE A O 1
ATOM 816 N N . ALA A 1 113 ? -8.070 -5.874 1.990 1.00 98.44 113 ALA A N 1
ATOM 817 C CA . ALA A 1 113 ? -9.307 -5.252 2.459 1.00 98.44 113 ALA A CA 1
ATOM 818 C C . ALA A 1 113 ? -10.394 -5.248 1.370 1.00 98.44 113 ALA A C 1
ATOM 820 O O . ALA A 1 113 ? -11.523 -5.649 1.639 1.00 98.44 113 ALA A O 1
ATOM 821 N N . ILE A 1 114 ? -10.041 -4.877 0.134 1.00 98.69 114 ILE A N 1
ATOM 822 C CA . ILE A 1 114 ? -10.960 -4.863 -1.015 1.00 98.69 114 ILE A CA 1
ATOM 823 C C . ILE A 1 114 ? -11.476 -6.268 -1.341 1.00 98.69 114 ILE A C 1
ATOM 825 O O . ILE A 1 114 ? -12.644 -6.431 -1.679 1.00 98.69 114 ILE A O 1
ATOM 829 N N . GLN A 1 115 ? -10.622 -7.287 -1.247 1.00 98.50 115 GLN A N 1
ATOM 830 C CA . GLN A 1 115 ? -10.996 -8.659 -1.592 1.00 98.50 115 GLN A CA 1
ATOM 831 C C . GLN A 1 115 ? -11.841 -9.354 -0.522 1.00 98.50 115 GLN A C 1
ATOM 833 O O . GLN A 1 115 ? -12.586 -10.278 -0.844 1.00 98.50 115 GLN A O 1
ATOM 838 N N . THR A 1 116 ? -11.690 -8.968 0.746 1.00 98.44 116 THR A N 1
ATOM 839 C CA . THR A 1 116 ? -12.187 -9.777 1.871 1.00 98.44 116 THR A CA 1
ATOM 840 C C . THR A 1 116 ? -13.269 -9.106 2.708 1.00 98.44 116 THR A C 1
ATOM 842 O O . THR A 1 116 ? -13.976 -9.808 3.430 1.00 98.44 116 THR A O 1
ATOM 845 N N . ALA A 1 117 ? -13.432 -7.784 2.621 1.00 98.12 117 ALA A N 1
ATOM 846 C CA . ALA A 1 117 ? -14.366 -7.031 3.451 1.00 98.12 117 ALA A CA 1
ATOM 847 C C . ALA A 1 117 ? -15.450 -6.310 2.632 1.00 98.12 117 ALA A C 1
ATOM 849 O O . ALA A 1 117 ? -15.296 -6.043 1.441 1.00 98.12 117 ALA A O 1
ATOM 850 N N . ASP A 1 118 ? -16.561 -5.968 3.289 1.00 98.50 118 ASP A N 1
ATOM 851 C CA . ASP A 1 118 ? -17.589 -5.106 2.702 1.00 98.50 118 ASP A CA 1
ATOM 852 C C . ASP A 1 118 ? -17.129 -3.648 2.769 1.00 98.50 118 ASP A C 1
ATOM 854 O O . ASP A 1 118 ? -17.041 -3.060 3.844 1.00 98.50 118 ASP A O 1
ATOM 858 N N . LEU A 1 119 ? -16.876 -3.036 1.614 1.00 98.44 119 LEU A N 1
ATOM 859 C CA . LEU A 1 119 ? -16.426 -1.646 1.518 1.00 98.44 119 LEU A CA 1
ATOM 860 C C . LEU A 1 119 ? -17.406 -0.635 2.136 1.00 98.44 119 LEU A C 1
ATOM 862 O O . LEU A 1 119 ? -16.995 0.455 2.540 1.00 98.44 119 LEU A O 1
ATOM 866 N N . ASN A 1 120 ? -18.688 -0.993 2.250 1.00 98.50 120 ASN A N 1
ATOM 867 C CA . ASN A 1 120 ? -19.709 -0.143 2.853 1.00 98.50 120 ASN A CA 1
ATOM 868 C C . ASN A 1 120 ? -19.779 -0.257 4.377 1.00 98.50 120 ASN A C 1
ATOM 870 O O . ASN A 1 120 ? -20.501 0.540 4.989 1.00 98.50 120 ASN A O 1
ATOM 874 N N . MET A 1 121 ? -19.070 -1.213 4.988 1.00 98.44 121 MET A N 1
ATOM 875 C CA . MET A 1 121 ? -19.107 -1.418 6.432 1.00 98.44 121 MET A CA 1
ATOM 876 C C . MET A 1 121 ? -18.557 -0.199 7.172 1.00 98.44 121 MET A C 1
ATOM 878 O O . MET A 1 121 ? -17.575 0.410 6.745 1.00 98.44 121 MET A O 1
ATOM 882 N N . LEU A 1 122 ? -19.175 0.137 8.304 1.00 98.56 122 LEU A N 1
ATOM 883 C CA . LEU A 1 122 ? -18.646 1.152 9.207 1.00 98.56 122 LEU A CA 1
ATOM 884 C C . LEU A 1 122 ? -17.564 0.536 10.089 1.00 98.56 122 LEU A C 1
ATOM 886 O O . LEU A 1 122 ? -17.806 -0.427 10.817 1.00 98.56 122 LEU A O 1
ATOM 890 N N . VAL A 1 123 ? -16.377 1.124 10.039 1.00 98.31 123 VAL A N 1
ATOM 891 C CA . VAL A 1 123 ? -15.256 0.815 10.918 1.00 98.31 123 VAL A CA 1
ATOM 892 C C . VAL A 1 123 ? -15.253 1.842 12.041 1.00 98.31 123 VAL A C 1
ATOM 894 O O . VAL A 1 123 ? -15.277 3.046 11.789 1.00 98.31 123 VAL A O 1
ATOM 897 N N . THR A 1 124 ? -15.243 1.360 13.283 1.00 98.56 124 THR A N 1
ATOM 898 C CA . THR A 1 124 ? -15.111 2.222 14.461 1.00 98.56 124 THR A CA 1
ATOM 899 C C . THR A 1 124 ? -13.636 2.420 14.780 1.00 98.56 124 THR A C 1
ATOM 901 O O . THR A 1 124 ? -12.903 1.447 14.946 1.00 98.56 124 THR A O 1
ATOM 904 N N . VAL A 1 125 ? -13.197 3.670 14.898 1.00 98.19 125 VAL A N 1
ATOM 905 C CA . VAL A 1 125 ? -11.821 3.990 15.288 1.00 98.19 125 VAL A CA 1
ATOM 906 C C . VAL A 1 125 ? -11.652 3.746 16.785 1.00 98.19 125 VAL A C 1
ATOM 908 O O . VAL A 1 125 ? -12.270 4.406 17.629 1.00 98.19 125 VAL A O 1
ATOM 911 N N . HIS A 1 126 ? -10.803 2.782 17.122 1.00 98.12 126 HIS A N 1
ATOM 912 C CA . HIS A 1 126 ? -10.461 2.435 18.495 1.00 98.12 126 HIS A CA 1
ATOM 913 C C . HIS A 1 126 ? -9.206 3.192 18.966 1.00 98.12 126 HIS A C 1
ATOM 915 O O . HIS A 1 126 ? -8.450 3.756 18.177 1.00 98.12 126 HIS A O 1
ATOM 921 N N . GLN A 1 127 ? -9.010 3.265 20.287 1.00 98.00 127 GLN A N 1
ATOM 922 C CA . GLN A 1 127 ? -7.908 4.036 20.878 1.00 98.0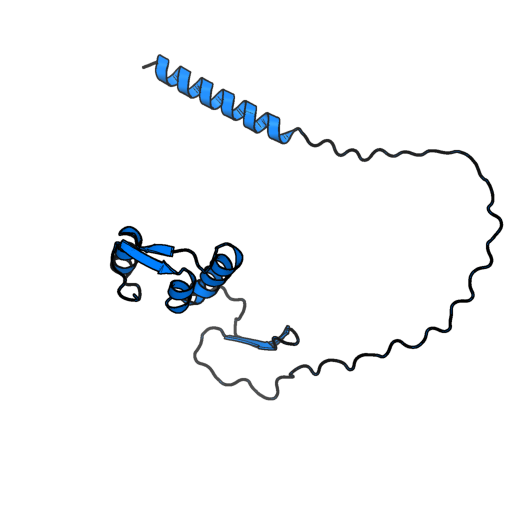0 127 GLN A CA 1
ATOM 923 C C . GLN A 1 127 ? -6.531 3.444 20.549 1.00 98.00 127 GLN A C 1
ATOM 925 O O . GLN A 1 127 ? -5.560 4.182 20.445 1.00 98.00 127 GLN A O 1
ATOM 930 N N . ASP A 1 128 ? -6.447 2.128 20.395 1.00 97.81 128 ASP A N 1
ATOM 931 C CA . ASP A 1 128 ? -5.235 1.418 19.988 1.00 97.81 128 ASP A CA 1
ATOM 932 C C . ASP A 1 128 ? -4.747 1.858 18.602 1.00 97.81 128 ASP A C 1
ATOM 934 O O . ASP A 1 128 ? -3.558 2.107 18.448 1.00 97.81 128 ASP A O 1
ATOM 938 N N . ALA A 1 129 ? -5.647 2.070 17.637 1.00 96.38 129 ALA A N 1
ATOM 939 C CA . ALA A 1 129 ? -5.288 2.610 16.325 1.00 96.38 129 ALA A CA 1
ATOM 940 C C . ALA A 1 129 ? -4.683 4.023 16.419 1.00 96.38 129 ALA A C 1
ATOM 942 O O . ALA A 1 129 ? -3.737 4.348 15.706 1.00 96.38 129 ALA A O 1
ATOM 943 N N . ILE A 1 130 ? -5.197 4.861 17.326 1.00 97.38 130 ILE A N 1
ATOM 944 C CA . ILE A 1 130 ? -4.639 6.197 17.580 1.00 97.38 130 ILE A CA 1
ATOM 945 C C . ILE A 1 130 ? -3.260 6.099 18.237 1.00 97.38 130 ILE A C 1
ATOM 947 O O . ILE A 1 130 ? -2.334 6.801 17.833 1.00 97.38 130 ILE A O 1
ATOM 951 N N . ASN A 1 131 ? -3.118 5.224 19.234 1.00 97.69 131 ASN A N 1
ATOM 952 C CA . ASN A 1 131 ? -1.853 5.020 19.934 1.00 97.69 131 ASN A CA 1
ATOM 953 C C . ASN A 1 131 ? -0.772 4.512 18.977 1.00 97.69 131 ASN A C 1
ATOM 955 O O . ASN A 1 131 ? 0.325 5.050 18.987 1.00 97.69 131 ASN A O 1
ATOM 959 N N . GLU A 1 132 ? -1.101 3.568 18.092 1.00 96.25 132 GLU A N 1
ATOM 960 C CA . GLU A 1 132 ? -0.169 3.033 17.094 1.00 96.25 132 GLU A CA 1
ATOM 961 C C . GLU A 1 132 ? 0.444 4.147 16.235 1.00 96.25 132 GLU A C 1
ATOM 963 O O . GLU A 1 132 ? 1.652 4.182 16.010 1.00 96.25 132 GLU A O 1
ATOM 968 N N . VAL A 1 133 ? -0.371 5.106 15.791 1.00 95.56 133 VAL A N 1
ATOM 969 C CA . VAL A 1 133 ? 0.108 6.239 14.991 1.00 95.56 133 VAL A CA 1
ATOM 970 C C . VAL A 1 133 ? 1.013 7.161 15.809 1.00 95.56 133 VAL A C 1
ATOM 972 O O . VAL A 1 133 ? 2.044 7.602 15.305 1.00 95.56 133 VAL A O 1
ATOM 975 N N . ILE A 1 134 ? 0.659 7.448 17.064 1.00 95.69 134 ILE A N 1
ATOM 976 C CA . ILE A 1 134 ? 1.440 8.335 17.941 1.00 95.69 134 ILE A CA 1
ATOM 977 C C . ILE A 1 134 ? 2.777 7.689 18.320 1.00 95.69 134 ILE A C 1
ATOM 979 O O . ILE A 1 134 ? 3.825 8.315 18.163 1.00 95.69 134 ILE A O 1
ATOM 983 N N . ASP A 1 135 ? 2.742 6.439 18.776 1.00 97.69 135 ASP A N 1
ATOM 984 C CA . ASP A 1 135 ? 3.896 5.713 19.310 1.00 97.69 135 ASP A CA 1
ATOM 985 C C . ASP A 1 135 ? 4.940 5.424 18.223 1.00 97.69 135 ASP A C 1
ATOM 987 O O . ASP A 1 135 ? 6.140 5.393 18.502 1.00 97.69 135 ASP A O 1
ATOM 991 N N . ASN A 1 136 ? 4.499 5.284 16.968 1.00 96.00 136 ASN A N 1
ATOM 992 C CA . ASN A 1 136 ? 5.370 5.020 15.824 1.00 96.00 136 ASN A CA 1
ATOM 993 C C . ASN A 1 136 ? 5.623 6.250 14.934 1.00 96.00 136 ASN A C 1
ATOM 995 O O . ASN A 1 136 ? 6.270 6.125 13.893 1.00 96.00 136 ASN A O 1
ATOM 999 N N . GLY A 1 137 ? 5.127 7.438 15.305 1.00 94.19 137 GLY A N 1
ATOM 1000 C CA . GLY A 1 137 ? 5.302 8.663 14.512 1.00 94.19 137 GLY A CA 1
ATOM 1001 C C . GLY A 1 137 ? 4.711 8.572 13.098 1.00 94.19 137 GLY A C 1
ATOM 1002 O O . GLY A 1 137 ? 5.282 9.107 12.146 1.00 94.19 137 GLY A O 1
ATOM 1003 N N . GLY A 1 138 ? 3.598 7.854 12.948 1.00 91.44 138 GLY A N 1
ATOM 1004 C CA . GLY A 1 138 ? 2.925 7.637 11.673 1.00 91.44 138 GLY A CA 1
ATOM 1005 C C . GLY A 1 138 ? 2.234 8.893 11.135 1.00 91.44 138 GLY A C 1
ATOM 1006 O O . GLY A 1 138 ? 1.841 9.795 11.875 1.00 91.44 138 GLY A O 1
ATOM 1007 N N . SER A 1 139 ? 2.039 8.939 9.816 1.00 94.12 139 SER A N 1
ATOM 1008 C CA . SER A 1 139 ? 1.131 9.911 9.198 1.00 94.12 139 SER A CA 1
ATOM 1009 C C . SER A 1 139 ? -0.317 9.601 9.583 1.00 94.12 139 SER A C 1
ATOM 1011 O O . SER A 1 139 ? -0.683 8.438 9.740 1.00 94.12 139 SER A O 1
ATOM 1013 N N . SER A 1 140 ? -1.139 10.639 9.736 1.00 93.25 140 SER A N 1
ATOM 1014 C CA . SER A 1 140 ? -2.510 10.507 10.232 1.00 93.25 140 SER A CA 1
ATOM 1015 C C . SER A 1 140 ? -3.489 11.362 9.443 1.00 93.25 140 SER A C 1
ATOM 1017 O O . SER A 1 140 ? -3.183 12.507 9.109 1.00 93.25 140 SER A O 1
ATOM 1019 N N . ALA A 1 141 ? -4.701 10.839 9.258 1.00 94.00 141 ALA A N 1
ATOM 1020 C CA . ALA A 1 141 ? -5.868 11.589 8.797 1.00 94.00 141 ALA A CA 1
ATOM 1021 C C . ALA A 1 141 ? -6.600 12.332 9.938 1.00 94.00 141 ALA A C 1
ATOM 1023 O O . ALA A 1 141 ? -7.707 12.821 9.740 1.00 94.00 141 ALA A O 1
ATOM 1024 N N . LEU A 1 142 ? -5.989 12.419 11.130 1.00 94.50 142 LEU A N 1
ATOM 1025 C CA . LEU A 1 142 ? -6.528 13.099 12.319 1.00 94.50 142 LEU A CA 1
ATOM 1026 C C . LEU A 1 142 ? -7.859 12.516 12.822 1.00 94.50 142 LEU A C 1
ATOM 1028 O O . LEU A 1 142 ? -8.680 13.234 13.391 1.00 94.50 142 LEU A O 1
ATOM 1032 N N . LEU A 1 143 ? -8.050 11.210 12.630 1.00 96.50 143 LEU A N 1
ATOM 1033 C CA . LEU A 1 143 ? -9.194 10.483 13.175 1.00 96.50 143 LEU A CA 1
ATOM 1034 C C . LEU A 1 143 ? -9.169 10.504 14.705 1.00 96.50 143 LEU A C 1
ATOM 1036 O O . LEU A 1 143 ? -8.101 10.509 15.324 1.00 96.50 143 LEU A O 1
ATOM 1040 N N . VAL A 1 144 ? -10.347 10.468 15.318 1.00 97.19 144 VAL A N 1
ATOM 1041 C CA . VAL A 1 144 ? -10.507 10.414 16.772 1.00 97.19 144 VAL A CA 1
ATOM 1042 C C . VAL A 1 144 ? -11.265 9.161 17.201 1.00 97.19 144 VAL A C 1
ATOM 1044 O O . VAL A 1 144 ? -12.003 8.537 16.440 1.00 97.19 144 VAL A O 1
ATOM 1047 N N . LYS A 1 145 ? -11.072 8.758 18.461 1.00 98.19 145 LYS A N 1
ATOM 1048 C CA . LYS A 1 145 ? -11.739 7.584 19.030 1.00 98.19 145 LYS A CA 1
ATOM 1049 C C . LYS A 1 145 ? -13.260 7.712 18.908 1.00 98.19 145 LYS A C 1
ATOM 1051 O O . LYS A 1 145 ? -13.848 8.671 19.401 1.00 98.19 145 LYS A O 1
ATOM 1056 N N . GLY A 1 146 ? -13.887 6.666 18.381 1.00 98.44 146 GLY A N 1
ATOM 1057 C CA . GLY A 1 146 ? -15.334 6.581 18.213 1.00 98.44 146 GLY A CA 1
ATOM 1058 C C . GLY A 1 146 ? -15.835 7.076 16.859 1.00 98.44 146 GLY A C 1
ATOM 1059 O O . GLY A 1 146 ? -17.022 6.889 16.586 1.00 98.44 146 GLY A O 1
ATOM 1060 N N . ASP A 1 147 ? -14.965 7.631 16.007 1.00 98.44 147 ASP A N 1
ATOM 1061 C CA . ASP A 1 147 ? -15.309 7.894 14.610 1.00 98.44 147 ASP A CA 1
ATOM 1062 C C . ASP A 1 147 ? -15.797 6.608 13.943 1.00 98.44 147 ASP A C 1
ATOM 1064 O O . ASP A 1 147 ? -15.233 5.530 14.145 1.00 98.44 147 ASP A O 1
ATOM 1068 N N . GLN A 1 148 ? -16.858 6.732 13.149 1.00 98.56 148 GLN A N 1
ATOM 1069 C CA . GLN A 1 148 ? -17.409 5.648 12.345 1.00 98.56 148 GLN A CA 1
ATOM 1070 C C . GLN A 1 148 ? -17.310 6.041 10.880 1.00 98.56 148 GLN A C 1
ATOM 1072 O O . GLN A 1 148 ? -18.042 6.913 10.414 1.00 98.56 148 GLN A O 1
ATOM 1077 N N . ILE A 1 149 ? -16.390 5.403 10.166 1.00 98.38 149 ILE A N 1
ATOM 1078 C CA . 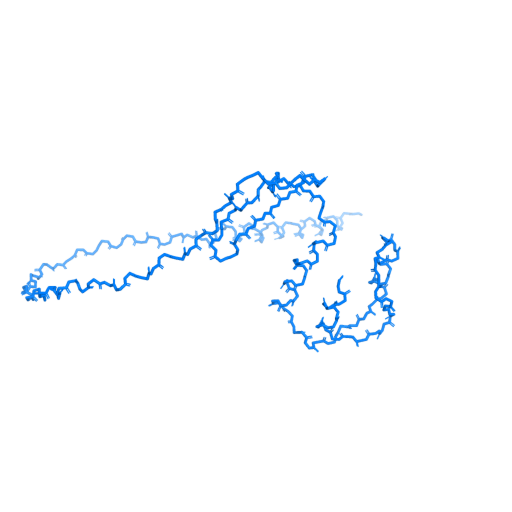ILE A 1 149 ? -16.078 5.729 8.773 1.00 98.38 149 ILE A CA 1
ATOM 1079 C C . ILE A 1 149 ? -16.280 4.483 7.925 1.00 98.38 149 ILE A C 1
ATOM 1081 O O . ILE A 1 149 ? -16.011 3.368 8.376 1.00 98.38 149 ILE A O 1
ATOM 1085 N N . ARG A 1 150 ? -16.790 4.649 6.701 1.00 98.50 150 ARG A N 1
ATOM 1086 C CA . ARG A 1 150 ? -16.903 3.515 5.782 1.00 98.50 150 ARG A CA 1
ATOM 1087 C C . ARG A 1 150 ? -15.511 3.005 5.434 1.00 98.50 150 ARG A C 1
ATOM 1089 O O . ARG A 1 150 ? -14.605 3.805 5.205 1.00 98.50 150 ARG A O 1
ATOM 1096 N N . LEU A 1 151 ? -15.353 1.689 5.328 1.00 98.62 151 LEU A N 1
ATOM 1097 C CA . LEU A 1 151 ? -14.074 1.088 4.953 1.00 98.62 151 LEU A CA 1
ATOM 1098 C C . LEU A 1 151 ? -13.522 1.683 3.647 1.00 98.62 151 LEU A C 1
ATOM 1100 O O . LEU A 1 151 ? -12.337 1.990 3.587 1.00 98.62 151 LEU A O 1
ATOM 1104 N N . GLN A 1 152 ? -14.372 1.929 2.644 1.00 98.50 152 GLN A N 1
ATOM 1105 C CA . GLN A 1 152 ? -13.961 2.602 1.404 1.00 98.50 152 GLN A CA 1
ATOM 1106 C C . GLN A 1 152 ? -13.235 3.937 1.639 1.00 98.50 152 GLN A C 1
ATOM 1108 O O . GLN A 1 152 ? -12.219 4.196 1.005 1.00 98.50 152 GLN A O 1
ATOM 1113 N N . ASP A 1 153 ? -13.720 4.771 2.561 1.00 98.31 153 ASP A N 1
ATOM 1114 C CA . ASP A 1 153 ? -13.197 6.121 2.769 1.00 98.31 153 ASP A CA 1
ATOM 1115 C C . ASP A 1 153 ? -11.882 6.055 3.557 1.00 98.31 153 ASP A C 1
ATOM 1117 O O . ASP A 1 153 ? -10.955 6.819 3.290 1.00 98.31 153 ASP A O 1
ATOM 1121 N N . LEU A 1 154 ? -11.756 5.077 4.464 1.00 98.25 154 LEU A N 1
ATOM 1122 C CA . LEU A 1 154 ? -10.485 4.763 5.118 1.00 98.25 154 LEU A CA 1
ATOM 1123 C C . LEU A 1 154 ? -9.428 4.300 4.112 1.00 98.25 154 LEU A C 1
ATOM 1125 O O . LEU A 1 154 ? -8.277 4.697 4.239 1.00 98.25 154 LEU A O 1
ATOM 1129 N N . LEU A 1 155 ? -9.802 3.507 3.102 1.00 98.06 155 LEU A N 1
ATOM 1130 C CA . LEU A 1 155 ? -8.871 3.058 2.062 1.00 98.06 155 LEU A CA 1
ATOM 1131 C C . LEU A 1 155 ? -8.378 4.202 1.167 1.00 98.06 155 LEU A C 1
ATOM 1133 O O . LEU A 1 155 ? -7.238 4.158 0.717 1.00 98.06 155 LEU A 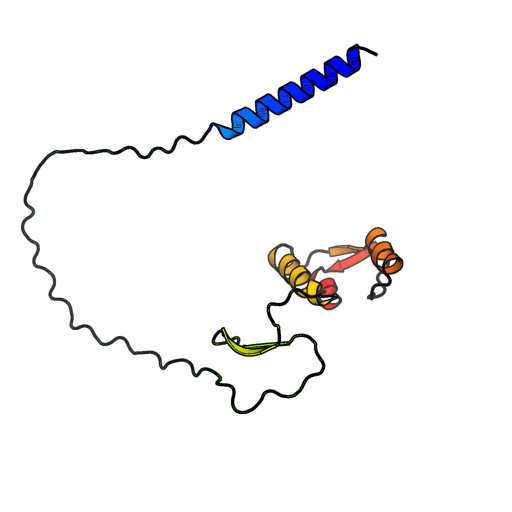O 1
ATOM 1137 N N . TYR A 1 156 ? -9.191 5.238 0.943 1.00 97.62 156 TYR A N 1
ATOM 1138 C CA . TYR A 1 156 ? -8.737 6.450 0.250 1.00 97.62 156 TYR A CA 1
ATOM 1139 C C . TYR A 1 156 ? -7.733 7.270 1.071 1.00 97.62 156 TYR A C 1
ATOM 1141 O O . TYR A 1 156 ? -6.886 7.946 0.489 1.00 97.62 156 TYR A O 1
ATOM 1149 N N . GLY A 1 157 ? -7.837 7.238 2.402 1.00 95.25 157 GLY A N 1
ATOM 1150 C CA . GLY A 1 157 ? -6.933 7.946 3.314 1.00 95.25 157 GLY A CA 1
ATOM 1151 C C . GLY A 1 157 ? -5.750 7.120 3.832 1.00 95.25 157 GLY A C 1
ATOM 1152 O O . GLY A 1 157 ? -4.996 7.640 4.655 1.00 95.25 157 GLY A O 1
ATOM 1153 N N . LEU A 1 158 ? -5.628 5.856 3.408 1.00 95.88 158 LEU A N 1
ATOM 1154 C CA . LEU A 1 158 ? -4.666 4.871 3.916 1.00 95.88 158 LEU A CA 1
ATOM 1155 C C . LEU A 1 158 ? -3.213 5.258 3.621 1.00 95.88 158 LEU A C 1
ATOM 1157 O O . LEU A 1 158 ? -2.407 5.202 4.579 1.00 95.88 158 LEU A O 1
#